Protein AF-A0A2S9IZX4-F1 (afdb_monomer_lite)

Structure (mmCIF, N/CA/C/O backbone):
data_AF-A0A2S9IZX4-F1
#
_entry.id   AF-A0A2S9IZX4-F1
#
loop_
_atom_site.group_PDB
_atom_site.id
_atom_site.type_symbol
_atom_site.label_atom_id
_atom_site.label_alt_id
_atom_site.label_comp_id
_atom_site.label_asym_id
_atom_site.label_entity_id
_atom_site.label_seq_id
_atom_site.pdbx_PDB_ins_code
_atom_site.Cartn_x
_atom_site.Cartn_y
_atom_site.Cartn_z
_atom_site.occupancy
_atom_site.B_iso_or_equiv
_atom_site.auth_seq_id
_atom_site.auth_comp_id
_atom_site.auth_asym_id
_atom_site.auth_atom_id
_atom_site.pdbx_PDB_model_num
ATOM 1 N N . MET A 1 1 ? -10.360 17.552 -5.393 1.00 42.56 1 MET A N 1
ATOM 2 C CA . MET A 1 1 ? -9.733 16.225 -5.267 1.00 42.56 1 MET A CA 1
ATOM 3 C C . MET A 1 1 ? -10.662 15.447 -4.389 1.00 42.56 1 MET A C 1
ATOM 5 O O . MET A 1 1 ? -10.774 15.791 -3.215 1.00 42.56 1 MET A O 1
ATOM 9 N N . ASP A 1 2 ? -11.421 14.542 -4.989 1.00 50.41 2 ASP A N 1
ATOM 10 C CA . ASP A 1 2 ? -12.353 13.733 -4.229 1.00 50.41 2 ASP A CA 1
ATOM 11 C C . ASP A 1 2 ? -11.528 12.809 -3.332 1.00 50.41 2 ASP A C 1
ATOM 13 O O . ASP A 1 2 ? -10.653 12.062 -3.760 1.00 50.41 2 ASP A O 1
ATOM 17 N N . THR A 1 3 ? -11.691 12.983 -2.028 1.00 75.56 3 THR A N 1
ATOM 18 C CA . THR A 1 3 ? -10.990 12.185 -1.033 1.00 75.56 3 THR A CA 1
ATOM 19 C C . THR A 1 3 ? -11.828 10.957 -0.717 1.00 75.56 3 THR A C 1
ATOM 21 O O . THR A 1 3 ? -13.062 10.995 -0.715 1.00 75.56 3 THR A O 1
ATOM 24 N N . ILE A 1 4 ? -11.159 9.837 -0.433 1.00 88.25 4 ILE A N 1
ATOM 25 C CA . ILE A 1 4 ? -11.839 8.661 0.110 1.00 88.25 4 ILE A CA 1
ATOM 26 C C . ILE A 1 4 ? -12.622 9.102 1.355 1.00 88.25 4 ILE A C 1
ATOM 28 O O . ILE A 1 4 ? -12.088 9.827 2.193 1.00 88.25 4 ILE A O 1
ATOM 32 N N . LYS A 1 5 ? -13.883 8.663 1.478 1.00 91.81 5 LYS A N 1
ATOM 33 C CA . LYS A 1 5 ? -14.778 9.069 2.571 1.00 91.81 5 LYS A CA 1
ATOM 34 C C . LYS A 1 5 ? -14.105 8.912 3.940 1.00 91.81 5 LYS A C 1
ATOM 36 O O . LYS A 1 5 ? -13.684 7.809 4.291 1.00 91.81 5 LYS A O 1
ATOM 41 N N . GLU A 1 6 ? -14.065 10.003 4.695 1.00 94.94 6 GLU A N 1
ATOM 42 C CA . GLU A 1 6 ? -13.435 10.097 6.015 1.00 94.94 6 GLU A CA 1
ATOM 43 C C . GLU A 1 6 ? -14.268 9.428 7.124 1.00 94.94 6 GLU A C 1
ATOM 45 O O . GLU A 1 6 ? -15.498 9.369 7.029 1.00 94.94 6 GLU A O 1
ATOM 50 N N . PHE A 1 7 ? -13.601 8.948 8.181 1.00 96.56 7 PHE A N 1
ATOM 51 C CA . PHE A 1 7 ? -14.227 8.499 9.428 1.00 96.56 7 PHE A CA 1
ATOM 52 C C . PHE A 1 7 ? -13.227 8.472 10.600 1.00 96.56 7 PHE A C 1
ATOM 54 O O . PHE A 1 7 ? -12.026 8.273 10.425 1.00 96.56 7 PHE A O 1
ATOM 61 N N . ASN A 1 8 ? -13.747 8.598 11.824 1.00 98.12 8 ASN A N 1
ATOM 62 C CA . ASN A 1 8 ? -12.957 8.395 13.040 1.00 98.12 8 ASN A CA 1
ATOM 63 C C . ASN A 1 8 ? -12.769 6.902 13.318 1.00 98.12 8 ASN A C 1
ATOM 65 O O . ASN A 1 8 ? -13.737 6.138 13.320 1.00 98.12 8 ASN A O 1
ATOM 69 N N . ILE A 1 9 ? -11.535 6.509 13.614 1.00 98.38 9 ILE A N 1
ATOM 70 C CA . ILE A 1 9 ? -11.167 5.139 13.949 1.00 98.38 9 ILE A CA 1
ATOM 71 C C . ILE A 1 9 ? -11.664 4.809 15.358 1.00 98.38 9 ILE A C 1
ATOM 73 O O . ILE A 1 9 ? -11.268 5.430 16.342 1.00 98.38 9 ILE A O 1
ATOM 77 N N . ASN A 1 10 ? -12.491 3.772 15.459 1.00 98.00 10 ASN A N 1
ATOM 78 C CA . ASN A 1 10 ? -12.921 3.175 16.720 1.00 98.00 10 ASN A CA 1
ATOM 79 C C . ASN A 1 10 ? -12.187 1.838 16.952 1.00 98.00 10 ASN A C 1
ATOM 81 O O . ASN A 1 10 ? -11.786 1.181 15.989 1.00 98.00 10 ASN A O 1
ATOM 85 N N . PRO A 1 11 ? -12.011 1.365 18.200 1.00 97.50 11 PRO A N 1
ATOM 86 C CA . PRO A 1 11 ? -11.268 0.135 18.515 1.00 97.50 11 PRO A CA 1
ATOM 87 C C . PRO A 1 11 ? -12.078 -1.153 18.239 1.00 97.50 11 PRO A C 1
ATOM 89 O O . PRO A 1 11 ? -12.177 -2.039 19.090 1.00 97.50 11 PRO A O 1
ATOM 92 N N . VAL A 1 12 ? -12.675 -1.253 17.052 1.00 97.44 12 VAL A N 1
ATOM 93 C CA . VAL A 1 12 ? -13.586 -2.326 16.624 1.00 97.44 12 VAL A CA 1
ATOM 94 C C . VAL A 1 12 ? -12.881 -3.591 16.125 1.00 97.44 12 VAL A C 1
ATOM 96 O O . VAL A 1 12 ? -13.451 -4.674 16.220 1.00 97.44 12 VAL A O 1
ATOM 99 N N . GLY A 1 13 ? -11.624 -3.502 15.682 1.00 96.38 13 GLY A N 1
ATOM 100 C CA . GLY A 1 13 ? -10.857 -4.652 15.210 1.00 96.38 13 GLY A CA 1
ATOM 101 C C . GLY A 1 13 ? -9.386 -4.612 15.617 1.00 96.38 13 GLY A C 1
ATOM 102 O O . GLY A 1 13 ? -8.985 -3.860 16.505 1.00 96.38 13 GLY A O 1
ATOM 103 N N . VAL A 1 14 ? -8.579 -5.497 15.034 1.00 96.19 14 VAL A N 1
ATOM 104 C CA . VAL A 1 14 ? -7.151 -5.610 15.374 1.00 96.19 14 VAL A CA 1
ATOM 105 C C . VAL A 1 14 ? -6.378 -4.460 14.739 1.00 96.19 14 VAL A C 1
ATOM 107 O O . VAL A 1 14 ? -5.526 -3.868 15.395 1.00 96.19 14 VAL A O 1
ATOM 110 N N . ILE A 1 15 ? -6.693 -4.125 13.488 1.00 97.44 15 ILE A N 1
ATOM 111 C CA . ILE A 1 15 ? -6.015 -3.060 12.751 1.00 97.44 15 ILE A CA 1
ATOM 112 C C . ILE A 1 15 ? -6.364 -1.693 13.328 1.00 97.44 15 ILE A C 1
ATOM 114 O O . ILE A 1 15 ? -5.475 -0.875 13.553 1.00 97.44 15 ILE A O 1
ATOM 118 N N . SER A 1 16 ? -7.639 -1.456 13.625 1.00 98.00 16 SER A N 1
ATOM 119 C CA . SER A 1 16 ? -8.096 -0.198 14.204 1.00 98.00 16 SER A CA 1
ATOM 120 C C . SER A 1 16 ? -7.456 0.076 15.569 1.00 98.00 16 SER A C 1
ATOM 122 O O . SER A 1 16 ? -7.034 1.198 15.839 1.00 98.00 16 SER A O 1
ATOM 124 N N . LYS A 1 17 ? -7.284 -0.960 16.403 1.00 98.19 17 LYS A N 1
ATOM 125 C CA . LYS A 1 17 ? -6.557 -0.865 17.679 1.00 98.19 17 LYS A CA 1
ATOM 126 C C . LYS A 1 17 ? -5.079 -0.543 17.484 1.00 98.19 17 LYS A C 1
ATOM 128 O O . LYS A 1 17 ? -4.549 0.283 18.219 1.00 98.19 17 LYS A O 1
ATOM 133 N N . GLU A 1 18 ? -4.416 -1.161 16.508 1.00 98.12 18 GLU A N 1
ATOM 134 C CA . GLU A 1 18 ? -3.010 -0.856 16.220 1.00 98.12 18 GLU A CA 1
ATOM 135 C C . GLU A 1 18 ? -2.820 0.591 15.754 1.00 98.12 18 GLU A C 1
ATOM 137 O O . GLU A 1 18 ? -1.906 1.259 16.234 1.00 98.12 18 GLU A O 1
ATOM 142 N N . PHE A 1 19 ? -3.704 1.117 14.901 1.00 98.38 19 PHE A N 1
ATOM 143 C CA . PHE A 1 19 ? -3.664 2.534 14.525 1.00 98.38 19 PHE A CA 1
ATOM 144 C C . PHE A 1 19 ? -3.825 3.456 15.741 1.00 98.38 19 PHE A C 1
ATOM 146 O O . PHE A 1 19 ? -2.997 4.343 15.947 1.00 98.38 19 PHE A O 1
ATOM 153 N N . LEU A 1 20 ? -4.812 3.194 16.602 1.00 98.31 20 LEU A N 1
ATOM 154 C CA . LEU A 1 20 ? -5.025 3.985 17.817 1.00 98.31 20 LEU A CA 1
ATOM 155 C C . LEU A 1 20 ? -3.818 3.937 18.768 1.00 98.31 20 LEU A C 1
ATOM 157 O O . LEU A 1 20 ? -3.439 4.967 19.324 1.00 98.31 20 LEU A O 1
ATOM 161 N N . ASN A 1 21 ? -3.159 2.781 18.905 1.00 97.69 21 ASN A N 1
ATOM 162 C CA . ASN A 1 21 ? -1.925 2.642 19.692 1.00 97.69 21 ASN A CA 1
ATOM 163 C C . ASN A 1 21 ? -0.758 3.480 19.138 1.00 97.69 21 ASN A C 1
ATOM 165 O O . ASN A 1 21 ? 0.166 3.808 19.880 1.00 97.69 21 ASN A O 1
ATOM 169 N N . HIS A 1 22 ? -0.796 3.827 17.850 1.00 97.06 22 HIS A N 1
ATOM 170 C CA . HIS A 1 22 ? 0.182 4.690 17.185 1.00 97.06 22 HIS A CA 1
ATOM 171 C C . HIS A 1 22 ? -0.265 6.161 17.115 1.00 97.06 22 HIS A C 1
ATOM 173 O O . HIS A 1 22 ? 0.373 6.951 16.422 1.00 97.06 22 HIS A O 1
ATOM 179 N N . GLY A 1 23 ? -1.335 6.544 17.826 1.00 97.75 23 GLY A N 1
ATOM 180 C CA . GLY A 1 23 ? -1.857 7.915 17.828 1.00 97.75 23 GLY A CA 1
ATOM 181 C C . GLY A 1 23 ? -2.540 8.317 16.518 1.00 97.75 23 GLY A C 1
ATOM 182 O O . GLY A 1 23 ? -2.591 9.498 16.195 1.00 97.75 23 GLY A O 1
ATOM 183 N N . VAL A 1 24 ? -3.019 7.336 15.746 1.00 98.31 24 VAL A N 1
ATOM 184 C CA . VAL A 1 24 ? -3.752 7.542 14.494 1.00 98.31 24 VAL A CA 1
ATOM 185 C C . VAL A 1 24 ? -5.242 7.365 14.767 1.00 98.31 24 VAL A C 1
ATOM 187 O O . VAL A 1 24 ? -5.689 6.285 15.157 1.00 98.31 24 VAL A O 1
ATOM 190 N N . HIS A 1 25 ? -6.009 8.428 14.559 1.00 98.12 25 HIS A N 1
ATOM 191 C CA . HIS A 1 25 ? -7.400 8.559 14.981 1.00 98.12 25 HIS A CA 1
ATOM 192 C C . HIS A 1 25 ? -8.386 8.707 13.822 1.00 98.12 25 HIS A C 1
ATOM 194 O O . HIS A 1 25 ? -9.577 8.469 14.015 1.00 98.12 25 HIS A O 1
ATOM 200 N N . THR A 1 26 ? -7.924 9.061 12.624 1.00 98.25 26 THR A N 1
ATOM 201 C CA . THR A 1 26 ? -8.775 9.216 11.431 1.00 98.25 26 THR A CA 1
ATOM 202 C C . THR A 1 26 ? -8.284 8.365 10.265 1.00 98.25 26 THR A C 1
ATOM 204 O O . THR A 1 26 ? -7.131 7.923 10.229 1.00 98.25 26 THR A O 1
ATOM 207 N N . PHE A 1 27 ? -9.148 8.121 9.280 1.00 97.56 27 PHE A N 1
ATOM 208 C CA . PHE A 1 27 ? -8.758 7.387 8.080 1.00 97.56 27 PHE A CA 1
ATOM 209 C C . PHE A 1 27 ? -7.737 8.162 7.244 1.00 97.56 27 PHE A C 1
ATOM 211 O O . PHE A 1 27 ? -6.803 7.561 6.705 1.00 97.56 27 PHE A O 1
ATOM 218 N N . HIS A 1 28 ? -7.856 9.489 7.171 1.00 96.62 28 HIS A N 1
ATOM 219 C CA . HIS A 1 28 ? -6.830 10.322 6.548 1.00 96.62 28 HIS A CA 1
ATOM 220 C C . HIS A 1 28 ? -5.472 10.185 7.244 1.00 96.62 28 HIS A C 1
ATOM 222 O O . HIS A 1 28 ? -4.465 9.960 6.571 1.00 96.62 28 HIS A O 1
ATOM 228 N N . GLU A 1 29 ? -5.426 10.238 8.578 1.00 97.81 29 GLU A N 1
ATOM 229 C CA . GLU A 1 29 ? -4.187 10.002 9.326 1.00 97.81 29 GLU A CA 1
ATOM 230 C C . GLU A 1 29 ? -3.638 8.591 9.082 1.00 97.81 29 GLU A C 1
ATOM 232 O O . GLU A 1 29 ? -2.427 8.430 8.966 1.00 97.81 29 GLU A O 1
ATOM 237 N N . ALA A 1 30 ? -4.493 7.575 8.923 1.00 97.88 30 ALA A N 1
ATOM 238 C CA . ALA A 1 30 ? -4.054 6.229 8.555 1.00 97.88 30 ALA A CA 1
ATOM 239 C C . ALA A 1 30 ? -3.419 6.189 7.157 1.00 97.88 30 ALA A C 1
ATOM 241 O O . ALA A 1 30 ? -2.373 5.564 6.972 1.00 97.88 30 ALA A O 1
ATOM 242 N N . CYS A 1 31 ? -3.996 6.892 6.180 1.00 96.94 31 CYS A N 1
ATOM 243 C CA . CYS A 1 31 ? -3.413 7.027 4.845 1.00 96.94 31 CYS A CA 1
ATOM 244 C C . CYS A 1 31 ? -2.044 7.724 4.900 1.00 96.94 31 CYS A C 1
ATOM 246 O O . CYS A 1 31 ? -1.078 7.236 4.307 1.00 96.94 31 CYS A O 1
ATOM 248 N N . LEU A 1 32 ? -1.941 8.822 5.659 1.00 96.56 32 LEU A N 1
ATOM 249 C CA . LEU A 1 32 ? -0.690 9.551 5.884 1.00 96.56 32 LEU A CA 1
ATOM 250 C C . LEU A 1 32 ? 0.350 8.707 6.628 1.00 96.56 32 LEU A C 1
ATOM 252 O O . LEU A 1 32 ? 1.532 8.736 6.289 1.00 96.56 32 LEU A O 1
ATOM 256 N N . PHE A 1 33 ? -0.066 7.930 7.620 1.00 97.25 33 PHE A N 1
ATOM 257 C CA . PHE A 1 33 ? 0.809 7.005 8.326 1.00 97.25 33 PHE A CA 1
ATOM 258 C C . PHE A 1 33 ? 1.403 5.995 7.340 1.00 97.25 33 PHE A C 1
ATOM 260 O O . PHE A 1 33 ? 2.620 5.864 7.240 1.00 97.25 33 PHE A O 1
ATOM 267 N N . VAL A 1 34 ? 0.553 5.340 6.545 1.00 96.69 34 VAL A N 1
ATOM 268 C CA . VAL A 1 34 ? 0.949 4.278 5.611 1.00 96.69 34 VAL A CA 1
ATOM 269 C C . VAL A 1 34 ? 1.852 4.781 4.480 1.00 96.69 34 VAL A C 1
ATOM 271 O O . VAL A 1 34 ? 2.859 4.131 4.170 1.00 96.69 34 VAL A O 1
ATOM 274 N N . ILE A 1 35 ? 1.538 5.928 3.868 1.00 96.12 35 ILE A N 1
ATOM 275 C CA . ILE A 1 35 ? 2.326 6.472 2.747 1.00 96.12 35 ILE A CA 1
ATOM 276 C C . ILE A 1 35 ? 3.748 6.866 3.174 1.00 96.12 35 ILE A C 1
ATOM 278 O O . ILE A 1 35 ? 4.685 6.711 2.390 1.00 96.12 35 ILE A O 1
ATOM 282 N N . ASN A 1 36 ? 3.924 7.288 4.431 1.00 96.38 36 ASN A N 1
ATOM 283 C CA . ASN A 1 36 ? 5.215 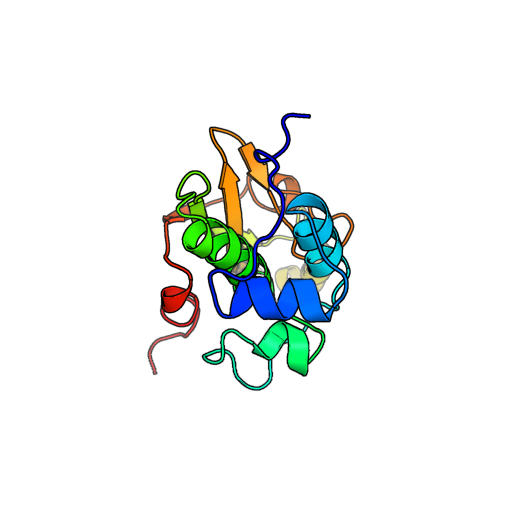7.699 4.987 1.00 96.38 36 ASN A CA 1
ATOM 284 C C . ASN A 1 36 ? 6.094 6.532 5.465 1.00 96.38 36 ASN A C 1
ATOM 286 O O . ASN A 1 36 ? 7.270 6.733 5.770 1.00 96.38 36 ASN A O 1
ATOM 290 N N . LEU A 1 37 ? 5.573 5.302 5.512 1.00 96.50 37 LEU A N 1
ATOM 291 C CA . LEU A 1 37 ? 6.396 4.140 5.845 1.00 96.50 37 LEU A CA 1
ATOM 292 C C . LEU A 1 37 ? 7.391 3.814 4.713 1.00 96.50 37 LEU A C 1
ATOM 294 O O . LEU A 1 37 ? 7.024 3.882 3.537 1.00 96.50 37 LEU A O 1
ATOM 298 N N . PRO A 1 38 ? 8.620 3.368 5.019 1.00 96.38 38 PRO A N 1
ATOM 299 C CA . PRO A 1 38 ? 9.562 2.883 4.015 1.00 96.38 38 PRO A CA 1
ATOM 300 C C . PRO A 1 38 ? 8.986 1.764 3.139 1.00 96.38 38 PRO A C 1
ATOM 302 O O . PRO A 1 38 ? 8.300 0.859 3.630 1.00 96.38 38 PRO A O 1
ATOM 305 N N . TYR A 1 39 ? 9.316 1.796 1.844 1.00 94.44 39 TYR A N 1
ATOM 306 C CA . TYR A 1 39 ? 8.989 0.710 0.924 1.00 94.44 39 TYR A CA 1
ATOM 307 C C . TYR A 1 39 ? 9.965 -0.455 1.113 1.00 94.44 39 TYR A C 1
ATOM 309 O O . TYR A 1 39 ? 11.114 -0.400 0.671 1.00 94.44 39 TYR A O 1
ATOM 317 N N . LYS A 1 40 ? 9.524 -1.509 1.800 1.00 94.06 40 LYS A N 1
ATOM 318 C CA . LYS A 1 40 ? 10.336 -2.695 2.102 1.00 94.06 40 LYS A CA 1
ATOM 319 C C . LYS A 1 40 ? 9.431 -3.900 2.342 1.00 94.06 40 LYS A C 1
ATOM 321 O O . LYS A 1 40 ? 8.284 -3.760 2.759 1.00 94.06 40 LYS A O 1
ATOM 326 N N . ARG A 1 41 ? 9.947 -5.102 2.073 1.00 91.31 41 ARG A N 1
ATOM 327 C CA . ARG A 1 41 ? 9.245 -6.349 2.396 1.00 91.31 41 ARG A CA 1
ATOM 328 C C . ARG A 1 41 ? 9.127 -6.518 3.911 1.00 91.31 41 ARG A C 1
ATOM 330 O O . ARG A 1 41 ? 10.128 -6.406 4.616 1.00 91.31 41 ARG A O 1
ATOM 337 N N . ASN A 1 42 ? 7.911 -6.819 4.359 1.00 93.19 42 ASN A N 1
ATOM 338 C CA . ASN A 1 42 ? 7.627 -7.241 5.726 1.00 93.19 42 ASN A CA 1
ATOM 339 C C . ASN A 1 42 ? 8.259 -8.610 6.018 1.00 93.19 42 ASN A C 1
ATOM 341 O O . ASN A 1 42 ? 8.385 -9.438 5.111 1.00 93.19 42 ASN A O 1
ATOM 345 N N . THR A 1 43 ? 8.626 -8.843 7.278 1.00 88.94 43 THR A N 1
ATOM 346 C CA . THR A 1 43 ? 9.222 -10.099 7.758 1.00 88.94 43 THR A CA 1
ATOM 347 C C . THR A 1 43 ? 8.219 -11.247 7.660 1.00 88.94 43 THR A C 1
ATOM 349 O O . THR A 1 43 ? 8.548 -12.326 7.170 1.00 88.94 43 THR A O 1
ATOM 352 N N . ASP A 1 44 ? 6.975 -10.987 8.068 1.00 86.31 44 ASP A N 1
ATOM 353 C CA . ASP A 1 44 ? 5.851 -11.916 7.963 1.00 86.31 44 ASP A CA 1
ATOM 354 C C . ASP A 1 44 ? 4.678 -11.238 7.250 1.00 86.31 44 ASP A C 1
ATOM 356 O O . ASP A 1 44 ? 3.948 -10.433 7.816 1.00 86.31 44 ASP A O 1
ATOM 360 N N . LYS A 1 45 ? 4.496 -11.574 5.976 1.00 76.38 45 LYS A N 1
ATOM 361 C CA . LYS A 1 45 ? 3.450 -11.007 5.116 1.00 76.38 45 LYS A CA 1
ATOM 362 C C . LYS A 1 45 ? 2.049 -11.582 5.360 1.00 76.38 45 LYS A C 1
ATOM 364 O O . LYS A 1 45 ? 1.099 -11.071 4.772 1.00 76.38 45 LYS A O 1
ATOM 369 N N . GLU A 1 46 ? 1.922 -12.646 6.153 1.00 80.75 46 GLU A N 1
ATOM 370 C CA . GLU A 1 46 ? 0.625 -13.207 6.556 1.00 80.75 46 GLU A CA 1
ATOM 371 C C . GLU A 1 46 ? 0.127 -12.568 7.858 1.00 80.75 46 GLU A C 1
ATOM 373 O O . GLU A 1 46 ? -1.073 -12.569 8.132 1.00 80.75 46 GLU A O 1
ATOM 378 N N . ASN A 1 47 ? 1.030 -11.974 8.646 1.00 86.38 47 ASN A N 1
ATOM 379 C CA . ASN A 1 47 ? 0.667 -11.242 9.848 1.00 86.38 47 ASN A CA 1
ATOM 380 C C . ASN A 1 47 ? 0.096 -9.853 9.492 1.00 86.38 47 ASN A C 1
ATOM 382 O O . ASN A 1 47 ? 0.842 -8.969 9.058 1.00 86.38 47 ASN A O 1
ATOM 386 N N . PRO A 1 48 ? -1.198 -9.588 9.753 1.00 80.69 48 PRO A N 1
ATOM 387 C CA . PRO A 1 48 ? -1.826 -8.305 9.432 1.00 80.69 48 PRO A CA 1
ATOM 388 C C . PRO A 1 48 ? -1.228 -7.128 10.221 1.00 80.69 48 PRO A C 1
ATOM 390 O O . PRO A 1 48 ? -1.390 -5.976 9.827 1.00 80.69 48 PRO A O 1
ATOM 393 N N . LYS A 1 49 ? -0.494 -7.403 11.309 1.00 90.69 49 LYS A N 1
ATOM 394 C CA . LYS A 1 49 ? 0.196 -6.397 12.125 1.00 90.69 49 LYS A CA 1
ATOM 395 C C . LYS A 1 49 ? 1.645 -6.141 11.708 1.00 90.69 49 LYS A C 1
ATOM 397 O O . LYS A 1 49 ? 2.304 -5.292 12.304 1.00 90.69 49 LYS A O 1
ATOM 402 N N . ALA A 1 50 ? 2.161 -6.850 10.703 1.00 92.50 50 ALA A N 1
ATOM 403 C CA . ALA A 1 50 ? 3.570 -6.764 10.326 1.00 92.50 50 ALA A CA 1
ATOM 404 C C . ALA A 1 50 ? 4.006 -5.351 9.928 1.00 92.50 50 ALA A C 1
ATOM 406 O O . ALA A 1 50 ? 5.134 -4.967 10.208 1.00 92.50 50 ALA A O 1
ATOM 407 N N . ILE A 1 51 ? 3.109 -4.543 9.357 1.00 95.50 51 ILE A N 1
ATOM 408 C CA . ILE A 1 51 ? 3.411 -3.145 9.024 1.00 95.50 51 ILE A CA 1
ATOM 409 C C . ILE A 1 51 ? 3.752 -2.317 10.265 1.00 95.50 51 ILE A C 1
ATOM 411 O O . ILE A 1 51 ? 4.690 -1.523 10.223 1.00 95.50 51 ILE A O 1
ATOM 415 N N . PHE A 1 52 ? 3.028 -2.515 11.367 1.00 95.81 52 PHE A N 1
ATOM 416 C CA . PHE A 1 52 ? 3.277 -1.798 12.617 1.00 95.81 52 PHE A CA 1
ATOM 417 C C . PHE A 1 52 ? 4.563 -2.286 13.295 1.00 95.81 52 PHE A C 1
ATOM 419 O O . PHE A 1 52 ? 5.350 -1.480 13.786 1.00 95.81 52 PHE A O 1
ATOM 426 N N . ILE A 1 53 ? 4.809 -3.601 13.266 1.00 94.38 53 ILE A N 1
ATOM 427 C CA . ILE A 1 53 ? 5.990 -4.228 13.879 1.00 94.38 53 ILE A CA 1
ATOM 428 C C . ILE A 1 53 ? 7.266 -3.866 13.107 1.00 94.38 53 ILE A C 1
ATOM 430 O O . ILE A 1 53 ? 8.225 -3.359 13.688 1.00 94.38 53 ILE A O 1
ATOM 434 N N . ASP A 1 54 ? 7.270 -4.099 11.793 1.00 95.75 54 ASP A N 1
ATOM 435 C CA . ASP A 1 54 ? 8.434 -3.885 10.929 1.00 95.75 54 ASP A CA 1
ATOM 436 C C . ASP A 1 54 ? 8.630 -2.406 10.562 1.00 95.75 54 ASP A C 1
ATOM 438 O O . ASP A 1 54 ? 9.666 -2.045 9.997 1.00 95.75 54 ASP A O 1
ATOM 442 N N . LYS A 1 55 ? 7.625 -1.556 10.822 1.00 96.00 55 LYS A N 1
ATOM 443 C CA . LYS A 1 55 ? 7.593 -0.127 10.464 1.00 96.00 55 LYS A CA 1
ATOM 444 C C . LYS A 1 55 ? 7.910 0.121 8.989 1.00 96.00 55 LYS A C 1
ATOM 446 O O . LYS A 1 55 ? 8.593 1.079 8.642 1.00 96.00 55 LYS A O 1
ATOM 451 N N . CYS A 1 56 ? 7.445 -0.764 8.114 1.00 96.19 56 CYS A N 1
ATOM 452 C CA . CYS A 1 56 ? 7.609 -0.674 6.667 1.00 96.19 56 CYS A CA 1
ATOM 453 C C . CYS A 1 56 ? 6.533 -1.501 5.953 1.00 96.19 56 CYS A C 1
ATOM 455 O O . CYS A 1 56 ? 5.802 -2.268 6.582 1.00 96.19 56 CYS A O 1
ATOM 457 N N . GLY A 1 57 ? 6.424 -1.356 4.635 1.00 95.44 57 GLY A N 1
ATOM 458 C CA . GLY A 1 57 ? 5.524 -2.192 3.848 1.00 95.44 57 GLY A CA 1
ATOM 459 C C . GLY A 1 57 ? 5.751 -2.084 2.349 1.00 95.44 57 GLY A C 1
ATOM 460 O O . GLY A 1 57 ? 6.483 -1.224 1.869 1.00 95.44 57 GLY A O 1
ATOM 461 N N . THR A 1 58 ? 5.093 -2.962 1.602 1.00 94.50 58 THR A N 1
ATOM 462 C CA . THR A 1 58 ? 5.059 -2.957 0.130 1.00 94.50 58 THR A CA 1
ATOM 463 C C . THR A 1 58 ? 3.745 -2.356 -0.354 1.00 94.50 58 THR A C 1
ATOM 465 O O . THR A 1 58 ? 2.830 -2.177 0.446 1.00 94.50 58 THR A O 1
ATOM 468 N N . CYS A 1 59 ? 3.590 -2.118 -1.660 1.00 94.75 59 CYS A N 1
ATOM 469 C CA . CYS A 1 59 ? 2.309 -1.667 -2.216 1.00 94.75 59 CYS A CA 1
ATOM 470 C C . CYS A 1 59 ? 1.167 -2.614 -1.807 1.00 94.75 59 CYS A C 1
ATOM 472 O O . CYS A 1 59 ? 0.103 -2.172 -1.392 1.00 94.75 59 CYS A O 1
ATOM 474 N N . SER A 1 60 ? 1.402 -3.925 -1.798 1.00 94.56 60 SER A N 1
ATOM 475 C CA . SER A 1 60 ? 0.371 -4.895 -1.435 1.00 94.56 60 SER A CA 1
ATOM 476 C C . SER A 1 60 ? -0.009 -4.853 0.044 1.00 94.56 60 SER A C 1
ATOM 478 O O . SER A 1 60 ? -1.194 -4.769 0.357 1.00 94.56 60 SER A O 1
ATOM 480 N N . THR A 1 61 ? 0.965 -4.879 0.958 1.00 95.38 61 THR A N 1
ATOM 481 C CA . THR A 1 61 ? 0.661 -4.886 2.399 1.00 95.38 61 THR A CA 1
ATOM 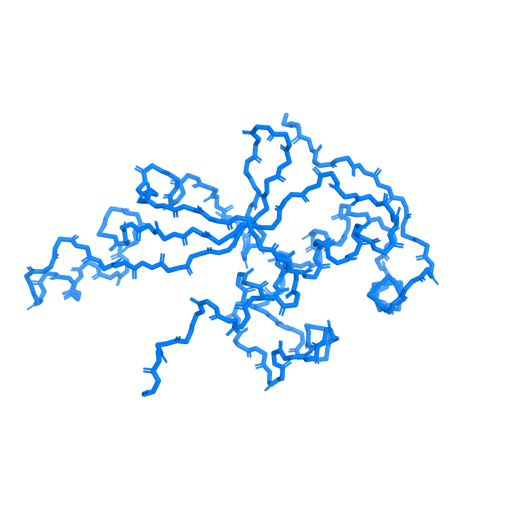482 C C . THR A 1 61 ? 0.076 -3.550 2.855 1.00 95.38 61 THR A C 1
ATOM 484 O O . THR A 1 61 ? -0.871 -3.534 3.638 1.00 95.38 61 THR A O 1
ATOM 487 N N . LYS A 1 62 ? 0.579 -2.429 2.322 1.00 96.69 62 LYS A N 1
ATOM 488 C CA . LYS A 1 62 ? 0.117 -1.077 2.662 1.00 96.69 62 LYS A CA 1
ATOM 489 C C . LYS A 1 62 ? -1.353 -0.850 2.306 1.00 96.69 62 LYS A C 1
ATOM 491 O O . LYS A 1 62 ? -2.140 -0.453 3.161 1.00 96.69 62 LYS A O 1
ATOM 496 N N . HIS A 1 63 ? -1.750 -1.153 1.073 1.00 96.75 63 HIS A N 1
ATOM 497 C CA . HIS A 1 63 ? -3.140 -0.973 0.647 1.00 96.75 63 HIS A CA 1
ATOM 498 C C . HIS A 1 63 ? -4.083 -1.997 1.281 1.00 96.75 63 HIS A C 1
ATOM 500 O O . HIS A 1 63 ? -5.221 -1.660 1.611 1.00 96.75 63 HIS A O 1
ATOM 506 N N . ALA A 1 64 ? -3.615 -3.229 1.510 1.00 96.25 64 ALA A N 1
ATOM 507 C CA . ALA A 1 64 ? -4.391 -4.228 2.235 1.00 96.25 64 ALA A CA 1
ATOM 508 C C . ALA A 1 64 ? -4.705 -3.792 3.668 1.00 96.25 64 ALA A C 1
ATOM 510 O O . ALA A 1 64 ? -5.823 -4.016 4.122 1.00 96.25 64 ALA A O 1
ATOM 511 N N . LEU A 1 65 ? -3.764 -3.131 4.350 1.00 97.19 65 LEU A N 1
ATOM 512 C CA . LEU A 1 65 ? -3.979 -2.582 5.688 1.00 97.19 65 LEU A CA 1
ATOM 513 C C . LEU A 1 65 ? -5.086 -1.519 5.700 1.00 97.19 65 LEU A C 1
ATOM 515 O O . LEU A 1 65 ? -5.993 -1.590 6.526 1.00 97.19 65 LEU A O 1
ATOM 519 N N . LEU A 1 66 ? -5.055 -0.572 4.756 1.00 97.56 66 LEU A N 1
ATOM 520 C CA . LEU A 1 66 ? -6.083 0.471 4.635 1.00 97.56 66 LEU A CA 1
ATOM 521 C C . LEU A 1 66 ? -7.457 -0.114 4.275 1.00 97.56 66 LEU A C 1
ATOM 523 O O . LEU A 1 66 ? -8.465 0.266 4.869 1.00 97.56 66 LEU A O 1
ATOM 527 N N . LYS A 1 67 ? -7.502 -1.087 3.353 1.00 97.50 67 LYS A N 1
ATOM 528 C CA . LYS A 1 67 ? -8.725 -1.841 3.040 1.00 97.50 67 LYS A CA 1
ATOM 529 C C . LYS A 1 67 ? -9.267 -2.560 4.273 1.00 97.50 67 LYS A C 1
ATOM 531 O O . LYS A 1 67 ? -10.460 -2.469 4.548 1.00 97.50 67 LYS A O 1
ATOM 536 N N . GLN A 1 68 ? -8.403 -3.237 5.025 1.00 97.06 68 GLN A N 1
ATOM 537 C CA . GLN A 1 68 ? -8.791 -3.962 6.231 1.00 97.06 68 GLN A CA 1
ATOM 538 C C . GLN A 1 68 ? -9.337 -3.021 7.311 1.00 97.06 68 GLN A C 1
ATOM 540 O O . GLN A 1 68 ? -10.338 -3.355 7.936 1.00 97.06 68 GLN A O 1
ATOM 545 N N . LEU A 1 69 ? -8.741 -1.838 7.493 1.00 97.69 69 LEU A N 1
ATOM 546 C CA . LEU A 1 69 ? -9.230 -0.833 8.440 1.00 97.69 69 LEU A CA 1
ATOM 547 C C . LEU A 1 69 ? -10.673 -0.402 8.130 1.00 97.69 69 LEU A C 1
ATOM 549 O O . LEU A 1 69 ? -11.486 -0.296 9.048 1.00 97.69 69 LEU A O 1
ATOM 553 N N . ARG A 1 70 ? -11.007 -0.180 6.852 1.00 96.56 70 ARG A N 1
ATOM 554 C CA . ARG A 1 70 ? -12.385 0.161 6.456 1.00 96.56 70 ARG A CA 1
ATOM 555 C C . ARG A 1 70 ? -13.344 -1.009 6.631 1.00 96.56 70 ARG A C 1
ATOM 557 O O . ARG A 1 70 ? -14.440 -0.819 7.145 1.00 96.56 70 ARG A O 1
ATOM 564 N N . MET A 1 71 ? -12.912 -2.222 6.281 1.00 96.50 71 MET A N 1
ATOM 565 C CA . MET A 1 71 ? -13.706 -3.434 6.508 1.00 96.50 71 MET A CA 1
ATOM 566 C C . MET A 1 71 ? -14.027 -3.643 7.994 1.00 96.50 71 MET A C 1
ATOM 568 O O . MET A 1 71 ? -15.132 -4.058 8.311 1.00 96.50 71 MET A O 1
ATOM 572 N N . GLU A 1 72 ? -13.101 -3.331 8.907 1.00 97.31 72 GLU A N 1
ATOM 573 C CA . GLU A 1 72 ? -13.366 -3.382 10.355 1.00 97.31 72 GLU A CA 1
ATOM 574 C C . GLU A 1 72 ? -14.433 -2.369 10.811 1.00 97.31 72 GLU A C 1
ATOM 576 O O . GLU A 1 72 ? -15.030 -2.566 11.862 1.00 97.31 72 GLU A O 1
ATOM 581 N N . HIS A 1 73 ? -14.688 -1.315 10.029 1.00 97.56 73 HIS A N 1
ATOM 582 C CA . HIS A 1 73 ? -15.722 -0.301 10.278 1.00 97.56 73 HIS A CA 1
ATOM 583 C C . HIS A 1 73 ? -17.007 -0.543 9.472 1.00 97.56 73 HIS A C 1
ATOM 585 O O . HIS A 1 73 ? -17.799 0.381 9.301 1.00 97.56 73 HIS A O 1
ATOM 591 N N . ASP A 1 74 ? -17.198 -1.752 8.934 1.00 96.56 74 ASP A N 1
ATOM 592 C CA . ASP A 1 74 ? -18.321 -2.099 8.054 1.00 96.56 74 ASP A CA 1
ATOM 593 C C . ASP A 1 74 ? -18.428 -1.182 6.814 1.00 96.56 74 ASP A C 1
ATOM 595 O O . ASP A 1 74 ? -19.498 -0.981 6.237 1.00 96.56 74 ASP A O 1
ATOM 599 N N . MET A 1 75 ? -17.294 -0.619 6.376 1.00 94.94 75 MET A N 1
ATOM 600 C CA . MET A 1 75 ? -17.183 0.244 5.200 1.00 94.94 75 MET A CA 1
ATOM 601 C C . MET A 1 75 ? -16.483 -0.508 4.064 1.00 94.94 75 MET A C 1
ATOM 603 O O . MET A 1 75 ? -15.260 -0.501 3.937 1.00 94.94 75 MET A O 1
ATOM 607 N N . ASP A 1 76 ? -17.266 -1.159 3.206 1.00 91.12 76 ASP A N 1
ATOM 608 C CA . ASP A 1 76 ? -16.755 -1.913 2.051 1.00 91.12 76 ASP A CA 1
ATOM 609 C C . ASP A 1 76 ? -16.776 -1.095 0.743 1.00 91.12 76 ASP A C 1
ATOM 611 O O . ASP A 1 76 ? -17.008 -1.615 -0.343 1.00 91.12 76 ASP A O 1
ATOM 615 N N . ASP A 1 77 ? -16.567 0.218 0.842 1.00 94.12 77 ASP A N 1
ATOM 616 C CA . ASP A 1 77 ? -16.754 1.186 -0.248 1.00 94.12 77 ASP A CA 1
ATOM 617 C C . ASP A 1 77 ? -15.500 1.433 -1.107 1.00 94.12 77 ASP A C 1
ATOM 619 O O . ASP A 1 77 ? -15.613 1.946 -2.222 1.00 94.12 77 ASP A O 1
ATOM 623 N N . ILE A 1 78 ? -14.314 1.038 -0.633 1.00 96.38 78 ILE A N 1
ATOM 624 C CA . ILE A 1 78 ? -13.077 1.019 -1.433 1.00 96.38 78 ILE A CA 1
ATOM 625 C C . ILE A 1 78 ? -12.783 -0.390 -1.934 1.00 96.38 78 ILE A C 1
ATOM 627 O O . ILE A 1 78 ? -13.000 -1.360 -1.220 1.00 96.38 78 ILE A O 1
ATOM 631 N N . LYS A 1 79 ? -12.187 -0.530 -3.109 1.00 97.38 79 LYS A N 1
ATOM 632 C CA . LYS A 1 79 ? -11.713 -1.807 -3.650 1.00 97.38 79 LYS A CA 1
ATOM 633 C C . LYS A 1 79 ? -10.205 -1.898 -3.507 1.00 97.38 79 LYS A C 1
ATOM 635 O O . LYS A 1 79 ? -9.507 -0.929 -3.790 1.00 97.38 79 LYS A O 1
ATOM 640 N N . LEU A 1 80 ? -9.701 -3.060 -3.102 1.00 97.38 80 LEU A N 1
ATOM 641 C CA . LEU A 1 80 ? -8.277 -3.377 -3.186 1.00 97.38 80 LEU A CA 1
ATOM 642 C C . LEU A 1 80 ? -8.030 -4.083 -4.514 1.00 97.38 80 LEU A C 1
ATOM 644 O O . LEU A 1 80 ? -8.641 -5.112 -4.793 1.00 97.38 80 LEU A O 1
ATOM 648 N N . VAL A 1 81 ? -7.158 -3.521 -5.340 1.00 96.94 81 VAL A N 1
ATOM 649 C CA . VAL A 1 81 ? -6.959 -3.972 -6.717 1.00 96.94 81 VAL A CA 1
ATOM 650 C C . VAL A 1 81 ? -5.509 -4.376 -6.915 1.00 96.94 81 VAL A C 1
ATOM 652 O O . VAL A 1 81 ? -4.600 -3.674 -6.474 1.00 96.94 81 VAL A O 1
ATOM 655 N N . ILE A 1 82 ? -5.292 -5.515 -7.572 1.00 95.75 82 ILE A N 1
ATOM 656 C CA . ILE A 1 82 ? -3.999 -5.877 -8.148 1.00 95.75 82 ILE A CA 1
ATOM 657 C C . ILE A 1 82 ? -4.065 -5.687 -9.660 1.00 95.75 82 ILE A C 1
ATOM 659 O O . ILE A 1 82 ? -4.930 -6.259 -10.321 1.00 95.75 82 ILE A O 1
ATOM 663 N N . GLY A 1 83 ? -3.167 -4.864 -10.184 1.00 95.19 83 GLY A N 1
ATOM 664 C CA . GLY A 1 83 ? -2.989 -4.622 -11.609 1.00 95.19 83 GLY A CA 1
ATOM 665 C C . GLY A 1 83 ? -1.661 -5.185 -12.089 1.00 95.19 83 GLY A C 1
ATOM 666 O O . GLY A 1 83 ? -0.713 -5.270 -11.309 1.00 95.19 83 GLY A O 1
ATOM 667 N N . VAL A 1 84 ? -1.591 -5.561 -13.360 1.00 95.25 84 VAL A N 1
ATOM 668 C CA . VAL A 1 84 ? -0.326 -5.793 -14.060 1.00 95.25 84 VAL A CA 1
ATOM 669 C C . VAL A 1 84 ? -0.203 -4.757 -15.157 1.00 95.25 84 VAL A C 1
ATOM 671 O O . VAL A 1 84 ? -1.126 -4.590 -15.955 1.00 95.25 84 VAL A O 1
ATOM 674 N N . PHE A 1 85 ? 0.922 -4.054 -15.164 1.00 95.50 85 PHE A N 1
ATOM 675 C CA . PHE A 1 85 ? 1.206 -2.996 -16.121 1.00 95.50 85 PHE A CA 1
ATOM 676 C C . PHE A 1 85 ? 2.542 -3.236 -16.820 1.00 95.50 85 PHE A C 1
ATOM 678 O O . PHE A 1 85 ? 3.408 -3.964 -16.322 1.00 95.50 85 PHE A O 1
ATOM 685 N N . GLU A 1 86 ? 2.697 -2.616 -17.981 1.00 96.31 86 GLU A N 1
ATOM 686 C CA . GLU A 1 86 ? 3.935 -2.639 -18.749 1.00 96.31 86 GLU A CA 1
ATOM 687 C C . GLU A 1 86 ? 4.946 -1.681 -18.112 1.00 96.31 86 GLU A C 1
ATOM 689 O O . GLU A 1 86 ? 4.891 -0.466 -18.309 1.00 96.31 86 GLU A O 1
ATOM 694 N N . MET A 1 87 ? 5.876 -2.208 -17.316 1.00 95.25 87 MET A N 1
ATOM 695 C CA . MET A 1 87 ? 6.940 -1.405 -16.720 1.00 95.25 87 MET A CA 1
ATOM 696 C C . MET A 1 87 ? 8.037 -1.179 -17.764 1.00 95.25 87 MET A C 1
ATOM 698 O O . MET A 1 87 ? 8.716 -2.123 -18.175 1.00 95.25 87 MET A O 1
ATOM 702 N N . ASN A 1 88 ? 8.196 0.066 -18.212 1.00 95.12 88 ASN A N 1
ATOM 703 C CA . ASN A 1 88 ? 9.065 0.440 -19.328 1.00 95.12 88 ASN A CA 1
ATOM 704 C C . ASN A 1 88 ? 9.976 1.626 -18.966 1.00 95.12 88 ASN A C 1
ATOM 706 O O . ASN A 1 88 ? 9.914 2.174 -17.866 1.00 95.12 88 ASN A O 1
ATOM 710 N N . GLY A 1 89 ? 10.830 2.042 -19.903 1.00 93.38 89 GLY A N 1
ATOM 711 C CA . GLY A 1 89 ? 11.761 3.154 -19.690 1.00 93.38 89 GLY A CA 1
ATOM 712 C C . GLY A 1 89 ? 11.121 4.546 -19.582 1.00 93.38 89 GLY A C 1
ATOM 713 O O . GLY A 1 89 ? 11.807 5.480 -19.175 1.00 93.38 89 GLY A O 1
ATOM 714 N N . ILE A 1 90 ? 9.837 4.702 -19.928 1.00 92.06 90 ILE A N 1
ATOM 715 C CA . ILE A 1 90 ? 9.095 5.967 -19.806 1.00 92.06 90 ILE A CA 1
ATOM 716 C C . ILE A 1 90 ? 8.539 6.101 -18.386 1.00 92.06 90 ILE A C 1
ATOM 718 O O . ILE A 1 90 ? 8.793 7.102 -17.720 1.00 92.06 90 ILE A O 1
ATOM 722 N N . ASN A 1 91 ? 7.804 5.090 -17.910 1.00 91.31 91 ASN A N 1
ATOM 723 C CA . ASN A 1 91 ? 7.175 5.131 -16.586 1.00 91.31 91 ASN A CA 1
ATOM 724 C C . ASN A 1 91 ? 8.128 4.764 -15.440 1.00 91.31 91 ASN A C 1
ATOM 726 O O . ASN A 1 91 ? 7.970 5.243 -14.319 1.00 91.31 91 ASN A O 1
ATOM 730 N N . THR A 1 92 ? 9.159 3.970 -15.730 1.00 91.19 92 THR A N 1
ATOM 731 C CA . THR A 1 92 ? 10.174 3.549 -14.764 1.00 91.19 92 THR A CA 1
ATOM 732 C C . THR A 1 92 ? 11.563 3.763 -15.366 1.00 91.19 92 THR A C 1
ATOM 734 O O . THR A 1 92 ? 12.254 2.809 -15.734 1.00 91.19 92 THR A O 1
ATOM 737 N N . PRO A 1 93 ? 12.033 5.021 -15.460 1.00 92.56 93 PRO A N 1
ATOM 738 C CA . PRO A 1 93 ? 13.316 5.330 -16.093 1.00 92.56 93 PRO A CA 1
ATOM 739 C C . PRO A 1 93 ? 14.507 4.573 -15.491 1.00 92.56 93 PRO A C 1
ATOM 741 O O . PRO A 1 93 ? 15.494 4.322 -16.175 1.00 92.56 93 PRO A O 1
ATOM 744 N N . GLN A 1 94 ? 14.413 4.151 -14.224 1.00 93.75 94 GLN A N 1
ATOM 745 C CA . GLN A 1 94 ? 15.474 3.425 -13.523 1.00 93.75 94 GLN A CA 1
ATOM 746 C C . GLN A 1 94 ? 15.778 2.043 -14.126 1.00 93.75 94 GLN A C 1
ATOM 748 O O . GLN A 1 94 ? 16.857 1.511 -13.873 1.00 93.75 94 GLN A O 1
ATOM 753 N N . ILE A 1 95 ? 14.854 1.448 -14.893 1.00 93.69 95 ILE A N 1
ATOM 754 C CA . ILE A 1 95 ? 15.065 0.136 -15.529 1.00 93.69 95 ILE A CA 1
ATOM 755 C C . ILE A 1 95 ? 15.462 0.233 -17.006 1.00 93.69 95 ILE A C 1
ATOM 757 O O . ILE A 1 95 ? 15.745 -0.801 -17.611 1.00 93.69 95 ILE A O 1
ATOM 761 N N . LEU A 1 96 ? 15.518 1.439 -17.586 1.00 95.75 96 LEU A N 1
ATOM 762 C CA . LEU A 1 96 ? 15.763 1.647 -19.018 1.00 95.75 96 LEU A CA 1
ATOM 763 C C . LEU A 1 96 ? 17.057 0.972 -19.500 1.00 95.75 96 LEU A C 1
ATOM 765 O O . LEU A 1 96 ? 17.045 0.279 -20.518 1.00 95.75 96 LEU A O 1
ATOM 769 N N . ASP A 1 97 ? 18.148 1.103 -18.744 1.00 96.56 97 ASP A N 1
ATOM 770 C CA . ASP A 1 97 ? 19.434 0.482 -19.091 1.00 96.56 97 ASP A CA 1
ATOM 771 C C . ASP A 1 97 ? 19.345 -1.050 -19.101 1.00 96.56 97 ASP A C 1
ATOM 773 O O . ASP A 1 97 ? 19.955 -1.721 -19.935 1.00 96.56 97 ASP A O 1
ATOM 777 N N . THR A 1 98 ? 18.558 -1.617 -18.183 1.00 96.75 98 THR A N 1
ATOM 778 C CA . THR A 1 98 ? 18.340 -3.067 -18.108 1.00 96.75 98 THR A CA 1
ATOM 779 C C . THR A 1 98 ? 17.506 -3.543 -19.290 1.00 96.75 98 THR A C 1
ATOM 781 O O . THR A 1 98 ? 17.890 -4.505 -19.947 1.00 96.75 98 THR A O 1
ATOM 784 N N . LEU A 1 99 ? 16.405 -2.854 -19.595 1.00 97.25 99 LEU A N 1
ATOM 785 C CA . LEU A 1 99 ? 15.553 -3.160 -20.744 1.00 97.25 99 LEU A CA 1
ATOM 786 C C . LEU A 1 99 ? 16.341 -3.103 -22.056 1.00 97.25 99 LEU A C 1
ATOM 788 O O . LEU A 1 99 ? 16.335 -4.066 -22.816 1.00 97.25 99 LEU A O 1
ATOM 792 N N . THR A 1 100 ? 17.108 -2.028 -22.256 1.00 96.44 100 THR A N 1
ATOM 793 C CA . THR A 1 100 ? 17.952 -1.833 -23.444 1.00 96.44 100 THR A CA 1
ATOM 794 C C . THR A 1 100 ? 18.987 -2.946 -23.579 1.00 96.44 100 THR A C 1
ATOM 796 O O . THR A 1 100 ? 19.150 -3.507 -24.658 1.00 96.44 100 THR A O 1
ATOM 799 N N . LYS A 1 101 ? 19.662 -3.318 -22.482 1.00 97.62 101 LYS A N 1
ATOM 800 C CA . LYS A 1 101 ? 20.671 -4.388 -22.481 1.00 97.62 101 LYS A CA 1
ATOM 801 C C . LYS A 1 101 ? 20.112 -5.742 -22.931 1.00 97.62 101 LYS A C 1
ATOM 803 O O . LYS A 1 101 ? 20.858 -6.531 -23.505 1.00 97.62 101 LYS A O 1
ATOM 808 N N . TYR A 1 102 ? 18.851 -6.028 -22.618 1.00 97.50 102 TYR A N 1
ATOM 809 C CA . TYR A 1 102 ? 18.197 -7.298 -22.942 1.00 97.50 102 TYR A CA 1
ATOM 810 C C . TYR A 1 102 ? 17.211 -7.192 -24.114 1.00 97.50 102 TYR A C 1
ATOM 812 O O . TYR A 1 102 ? 16.483 -8.149 -24.355 1.00 97.50 102 TYR A O 1
ATOM 820 N N . GLU A 1 103 ? 17.195 -6.062 -24.831 1.00 97.00 103 GLU A N 1
ATOM 821 C CA . GLU A 1 103 ? 16.317 -5.811 -25.985 1.00 97.00 103 GLU A CA 1
ATOM 822 C C . GLU A 1 103 ? 14.820 -6.010 -25.665 1.00 97.00 103 GLU A C 1
ATOM 824 O O . GLU A 1 103 ? 14.049 -6.525 -26.472 1.00 97.00 103 GLU A O 1
ATOM 829 N N . LEU A 1 104 ? 14.402 -5.605 -24.461 1.00 97.38 104 LEU A N 1
ATOM 830 C CA . LEU A 1 104 ? 13.012 -5.673 -24.008 1.00 97.38 104 LEU A CA 1
ATOM 831 C C . LEU A 1 104 ? 12.347 -4.298 -24.109 1.00 97.38 104 LEU A C 1
ATOM 833 O O . LEU A 1 104 ? 12.905 -3.305 -23.650 1.00 97.38 104 LEU A O 1
ATOM 837 N N . GLU A 1 105 ? 11.123 -4.242 -24.634 1.00 95.31 105 GLU A N 1
ATOM 838 C CA . GLU A 1 105 ? 10.318 -3.008 -24.626 1.00 95.31 105 GLU A CA 1
ATOM 839 C C . GLU A 1 105 ? 9.801 -2.684 -23.215 1.00 95.31 105 GLU A C 1
ATOM 841 O O . GLU A 1 105 ? 9.798 -1.529 -22.784 1.00 95.31 105 GLU A O 1
ATOM 846 N N . PHE A 1 106 ? 9.400 -3.717 -22.473 1.00 96.50 106 PHE A N 1
ATOM 847 C CA . PHE A 1 106 ? 8.904 -3.617 -21.105 1.00 96.50 106 PHE A CA 1
ATOM 848 C C . PHE A 1 106 ? 9.056 -4.948 -20.361 1.00 96.50 106 PHE A C 1
ATOM 850 O O . PHE A 1 106 ? 9.326 -5.995 -20.954 1.00 96.50 106 PHE A O 1
ATOM 857 N N . ILE A 1 107 ? 8.829 -4.911 -19.049 1.00 95.38 107 ILE A N 1
ATOM 858 C CA . ILE A 1 107 ? 8.604 -6.098 -18.219 1.00 95.38 107 ILE A CA 1
ATOM 859 C C . ILE A 1 107 ? 7.258 -5.978 -17.488 1.00 95.38 107 ILE A C 1
ATOM 861 O O . ILE A 1 107 ? 6.950 -4.902 -16.975 1.00 95.38 107 ILE A O 1
ATOM 865 N N . PRO A 1 108 ? 6.429 -7.037 -17.431 1.00 94.44 108 PRO A N 1
ATOM 866 C CA . PRO A 1 108 ? 5.185 -6.990 -16.670 1.00 94.44 108 PRO A CA 1
ATOM 867 C C . PRO A 1 108 ? 5.469 -6.836 -15.171 1.00 94.44 108 PRO A C 1
ATOM 869 O O . PRO A 1 108 ? 6.174 -7.666 -14.594 1.00 94.44 108 PRO A O 1
ATOM 872 N N . GLU A 1 109 ? 4.884 -5.825 -14.531 1.00 93.69 109 GLU A N 1
ATOM 873 C CA . GLU A 1 109 ? 5.003 -5.604 -13.085 1.00 93.69 109 GLU A CA 1
ATOM 874 C C . GLU A 1 109 ? 3.629 -5.627 -12.418 1.00 93.69 109 GLU A C 1
ATOM 876 O O . GLU A 1 109 ? 2.673 -5.003 -12.878 1.00 93.69 109 GLU A O 1
ATOM 881 N N . ALA A 1 110 ? 3.530 -6.351 -11.302 1.00 93.31 110 ALA A N 1
ATOM 882 C CA . ALA A 1 110 ? 2.300 -6.437 -10.529 1.00 93.31 110 ALA A CA 1
ATOM 883 C C . ALA A 1 110 ? 2.254 -5.349 -9.449 1.00 93.31 110 ALA A C 1
ATOM 885 O O . ALA A 1 110 ? 2.982 -5.406 -8.454 1.00 93.31 110 ALA A O 1
ATOM 886 N N . HIS A 1 111 ? 1.300 -4.429 -9.550 1.00 95.00 111 HIS A N 1
ATOM 887 C CA . HIS A 1 111 ? 1.097 -3.352 -8.585 1.00 95.00 111 HIS A CA 1
ATOM 888 C C . HIS A 1 111 ? -0.208 -3.508 -7.811 1.00 95.00 111 HIS A C 1
ATOM 890 O O . HIS A 1 111 ? -1.156 -4.131 -8.277 1.00 95.00 111 HIS A O 1
ATOM 896 N N . THR A 1 112 ? -0.261 -2.982 -6.590 1.00 95.75 112 THR A N 1
ATOM 897 C CA . THR A 1 112 ? -1.479 -3.010 -5.770 1.00 95.75 112 THR A CA 1
ATOM 898 C C . THR A 1 112 ? -1.824 -1.598 -5.338 1.00 95.75 112 THR A C 1
ATOM 900 O O . THR A 1 112 ? -0.946 -0.902 -4.840 1.00 95.75 112 THR A O 1
ATOM 903 N N . TYR A 1 113 ? -3.088 -1.219 -5.499 1.00 96.81 113 TYR A N 1
ATOM 904 C CA . TYR A 1 113 ? -3.622 0.116 -5.220 1.00 96.81 113 TYR A CA 1
ATOM 905 C C . TYR A 1 113 ? -5.079 0.019 -4.746 1.00 96.81 113 TYR A C 1
ATOM 907 O O . TYR A 1 113 ? -5.669 -1.069 -4.711 1.00 96.81 113 TYR A O 1
ATOM 915 N N . LEU A 1 114 ? -5.659 1.150 -4.344 1.00 97.12 114 LEU A N 1
ATOM 916 C CA . LEU A 1 114 ? -7.071 1.242 -3.978 1.00 97.12 114 LEU A CA 1
ATOM 917 C C . LEU A 1 114 ? -7.876 1.929 -5.080 1.00 97.12 114 LEU A C 1
ATOM 919 O O . LEU A 1 114 ? -7.388 2.853 -5.725 1.00 97.12 114 LEU A O 1
ATOM 923 N N . LYS A 1 115 ? -9.130 1.514 -5.257 1.00 96.12 115 LYS A N 1
ATOM 924 C CA . LYS A 1 115 ? -10.127 2.274 -6.017 1.00 96.12 115 LYS A CA 1
ATOM 925 C C . LYS A 1 115 ? -11.258 2.709 -5.107 1.00 96.12 115 LYS A C 1
ATOM 927 O O . LYS A 1 115 ? -11.757 1.903 -4.327 1.00 96.12 115 LYS A O 1
ATOM 932 N N . TYR A 1 116 ? -11.688 3.951 -5.229 1.00 95.00 116 TYR A N 1
ATOM 933 C CA . TYR A 1 116 ? -12.892 4.450 -4.579 1.00 95.00 116 TYR A CA 1
ATOM 934 C C . TYR A 1 116 ? -13.699 5.199 -5.629 1.00 95.00 116 TYR A C 1
ATOM 936 O O . TYR A 1 116 ? -13.186 6.113 -6.270 1.00 95.00 116 TYR A O 1
ATOM 944 N N . GLN A 1 117 ? -14.943 4.766 -5.844 1.00 90.06 117 GLN A N 1
ATOM 945 C CA . GLN A 1 117 ? -15.755 5.219 -6.977 1.00 90.06 117 GLN A CA 1
ATOM 946 C C . GLN A 1 117 ? -15.000 5.011 -8.308 1.00 90.06 117 GLN A C 1
ATOM 948 O O . GLN A 1 117 ? -14.625 3.878 -8.612 1.00 90.06 117 GLN A O 1
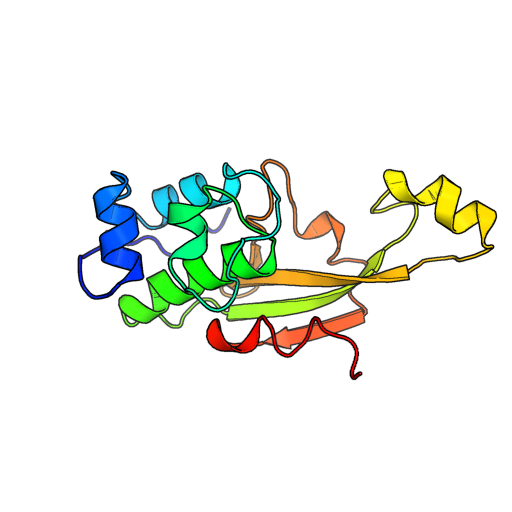ATOM 953 N N . ASN A 1 118 ? -14.758 6.078 -9.077 1.00 87.06 118 ASN A N 1
ATOM 954 C CA . ASN A 1 118 ? -14.038 6.035 -10.354 1.00 87.06 118 ASN A CA 1
ATOM 955 C C . ASN A 1 118 ? -12.573 6.491 -10.242 1.00 87.06 118 ASN A C 1
ATOM 957 O O . ASN A 1 118 ? -11.897 6.612 -11.261 1.00 87.06 118 ASN A O 1
ATOM 961 N N . GLU A 1 119 ? -12.073 6.726 -9.027 1.00 92.44 119 GLU A N 1
ATOM 962 C CA . GLU A 1 119 ? -10.713 7.207 -8.793 1.00 92.44 119 GLU A CA 1
ATOM 963 C C . GLU A 1 119 ? -9.804 6.112 -8.222 1.00 92.44 119 GLU A C 1
ATOM 965 O O . GLU A 1 119 ? -10.234 5.224 -7.476 1.00 92.44 119 GLU A O 1
ATOM 970 N N . CYS A 1 120 ? -8.523 6.183 -8.589 1.00 94.38 120 CYS A N 1
ATOM 971 C CA . CYS A 1 120 ? -7.469 5.300 -8.098 1.00 94.38 120 CYS A CA 1
ATOM 972 C C . CYS A 1 120 ? -6.605 6.049 -7.080 1.00 94.38 120 CYS A C 1
ATOM 974 O O . CYS A 1 120 ? -6.302 7.223 -7.263 1.00 94.38 120 CYS A O 1
ATOM 976 N N . PHE A 1 121 ? -6.168 5.355 -6.034 1.00 95.00 121 PHE A N 1
ATOM 977 C CA . PHE A 1 121 ? -5.352 5.914 -4.961 1.00 95.00 121 PHE A CA 1
ATOM 978 C C . PHE A 1 121 ? -4.155 5.003 -4.698 1.00 95.00 121 PHE A C 1
ATOM 980 O O . PHE A 1 121 ? -4.327 3.802 -4.464 1.00 95.00 121 PHE A O 1
ATOM 987 N N . ASP A 1 122 ? -2.954 5.586 -4.717 1.00 95.50 122 ASP A N 1
ATOM 988 C CA . ASP A 1 122 ? -1.697 4.888 -4.456 1.00 95.50 122 ASP A CA 1
ATOM 989 C C . ASP A 1 122 ? -0.965 5.494 -3.246 1.00 95.50 122 ASP A C 1
ATOM 991 O O . ASP A 1 122 ? -0.484 6.623 -3.268 1.00 95.50 122 ASP A O 1
ATOM 995 N N . PHE A 1 123 ? -0.869 4.706 -2.180 1.00 95.69 123 PHE A N 1
ATOM 996 C CA . PHE A 1 123 ? -0.211 5.006 -0.910 1.00 95.69 123 PHE A CA 1
ATOM 997 C C . PHE A 1 123 ? 1.127 4.261 -0.766 1.00 95.69 123 PHE A C 1
ATOM 999 O O . PHE A 1 123 ? 1.589 3.989 0.346 1.00 95.69 123 PHE A O 1
ATOM 1006 N N . THR A 1 124 ? 1.760 3.882 -1.881 1.00 94.31 124 THR A N 1
ATOM 1007 C CA . THR A 1 124 ? 3.020 3.129 -1.877 1.00 94.31 124 THR A CA 1
ATOM 1008 C C . THR A 1 124 ? 4.174 3.921 -1.261 1.00 94.31 124 THR A C 1
ATOM 1010 O O . THR A 1 124 ? 4.873 3.397 -0.388 1.00 94.31 124 THR A O 1
ATOM 1013 N N . LYS A 1 125 ? 4.372 5.172 -1.682 1.00 93.12 125 LYS A N 1
ATOM 1014 C CA . LYS A 1 125 ? 5.353 6.124 -1.135 1.00 93.12 125 LYS A CA 1
ATOM 1015 C C . LYS A 1 125 ? 4.881 7.555 -1.393 1.00 93.12 125 LYS A C 1
ATOM 1017 O O . LYS A 1 125 ? 4.003 7.777 -2.223 1.00 93.12 125 LYS A O 1
ATOM 1022 N N . ALA A 1 126 ? 5.480 8.533 -0.718 1.00 89.31 126 ALA A N 1
ATOM 1023 C CA . ALA A 1 126 ? 5.232 9.937 -1.030 1.00 89.31 126 ALA A CA 1
ATOM 1024 C C . ALA A 1 126 ? 5.546 10.220 -2.513 1.00 89.31 126 ALA A C 1
ATOM 1026 O O . ALA A 1 126 ? 6.598 9.820 -3.015 1.00 89.31 126 ALA A O 1
ATOM 1027 N N . GLY A 1 127 ? 4.615 10.880 -3.202 1.00 86.00 127 GLY A N 1
ATOM 1028 C CA . GLY A 1 127 ? 4.716 11.172 -4.633 1.00 86.00 127 GLY A CA 1
ATOM 1029 C C . GLY A 1 127 ? 4.325 10.024 -5.568 1.00 86.00 127 GLY A C 1
ATOM 1030 O O . GLY A 1 127 ? 4.371 10.229 -6.774 1.00 86.00 127 GLY A O 1
ATOM 1031 N N . SER A 1 128 ? 3.934 8.850 -5.053 1.00 87.31 128 SER A N 1
ATOM 1032 C CA . SER A 1 128 ? 3.283 7.822 -5.875 1.00 87.31 128 SER A CA 1
ATOM 1033 C C . SER A 1 128 ? 1.998 8.361 -6.492 1.00 87.31 128 SER A C 1
ATOM 1035 O O . SER A 1 128 ? 1.198 8.992 -5.799 1.00 87.31 128 SER A O 1
ATOM 1037 N N . SER A 1 129 ? 1.788 8.065 -7.771 1.00 88.56 129 SER A N 1
ATOM 1038 C CA . SER A 1 129 ? 0.583 8.451 -8.493 1.00 88.56 129 SER A CA 1
ATOM 1039 C C . SER A 1 129 ? 0.047 7.280 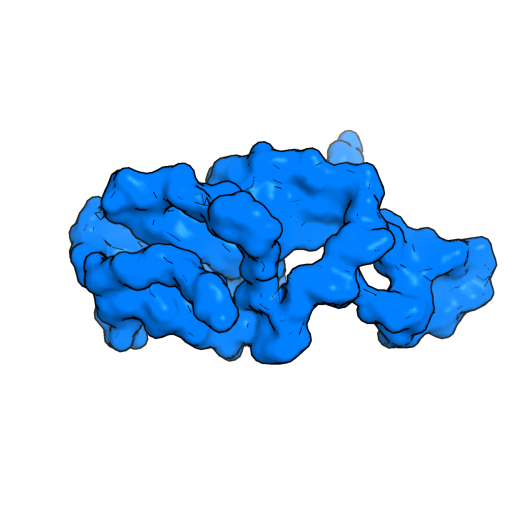-9.315 1.00 88.56 129 SER A C 1
ATOM 1041 O O . SER A 1 129 ? 0.825 6.565 -9.944 1.00 88.56 129 SER A O 1
ATOM 1043 N N . PRO A 1 130 ? -1.282 7.100 -9.411 1.00 88.69 130 PRO A N 1
ATOM 1044 C CA . PRO A 1 130 ? -1.864 6.167 -10.369 1.00 88.69 130 PRO A CA 1
ATOM 1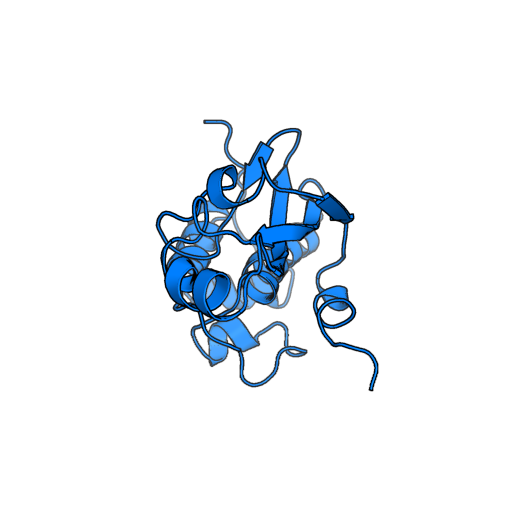045 C C . PRO A 1 130 ? -1.397 6.400 -11.811 1.00 88.69 130 PRO A C 1
ATOM 1047 O O . PRO A 1 130 ? -1.267 5.449 -12.573 1.00 88.69 130 PRO A O 1
ATOM 1050 N N . THR A 1 131 ? -1.088 7.644 -12.189 1.00 88.25 131 THR A N 1
ATOM 1051 C CA . THR A 1 131 ? -0.564 7.976 -13.528 1.00 88.25 131 THR A CA 1
ATOM 1052 C C . THR A 1 131 ? 0.748 7.265 -13.855 1.00 88.25 131 THR A C 1
ATOM 1054 O O . THR A 1 131 ? 1.076 7.112 -15.025 1.00 88.25 131 THR A O 1
ATOM 1057 N N . ASP A 1 132 ? 1.484 6.797 -12.843 1.00 86.50 132 ASP A N 1
ATOM 1058 C CA . ASP A 1 132 ? 2.750 6.086 -13.026 1.00 86.50 132 ASP A CA 1
ATOM 1059 C C . ASP A 1 132 ? 2.552 4.715 -13.695 1.00 86.50 132 ASP A C 1
ATOM 1061 O O . ASP A 1 132 ? 3.491 4.161 -14.255 1.00 86.50 132 ASP A O 1
ATOM 1065 N N . PHE A 1 133 ? 1.345 4.144 -13.649 1.00 91.12 133 PHE A N 1
ATOM 1066 C CA . PHE A 1 133 ? 1.082 2.803 -14.182 1.00 91.12 133 PHE A CA 1
ATOM 1067 C C . PHE A 1 133 ? -0.250 2.662 -14.927 1.00 91.12 133 PHE A C 1
ATOM 1069 O O . PHE A 1 133 ? -0.386 1.746 -15.734 1.00 91.12 133 PHE A O 1
ATOM 1076 N N . MET A 1 134 ? -1.236 3.529 -14.676 1.00 92.12 134 MET A N 1
ATOM 1077 C CA . MET A 1 134 ? -2.601 3.366 -15.195 1.00 92.12 134 MET A CA 1
ATOM 1078 C C . MET A 1 134 ? -2.678 3.404 -16.726 1.00 92.12 134 MET A C 1
ATOM 1080 O O . MET A 1 134 ? -3.411 2.602 -17.298 1.00 92.12 134 MET A O 1
ATOM 1084 N N . ASP A 1 135 ? -1.891 4.258 -17.386 1.00 93.44 135 ASP A N 1
ATOM 1085 C CA . ASP A 1 135 ? -1.864 4.350 -18.858 1.00 93.44 135 ASP A CA 1
ATOM 1086 C C . ASP A 1 135 ? -1.237 3.109 -19.523 1.00 93.44 135 ASP A C 1
ATOM 1088 O O . ASP A 1 135 ? -1.421 2.878 -20.714 1.00 93.44 135 ASP A O 1
ATOM 1092 N N . TYR A 1 136 ? -0.525 2.293 -18.740 1.00 94.31 136 TYR A N 1
ATOM 1093 C CA . TYR A 1 136 ? 0.176 1.080 -19.171 1.00 94.31 136 TYR A CA 1
ATOM 1094 C C . TYR A 1 136 ? -0.460 -0.193 -18.588 1.00 94.31 136 TYR A C 1
ATOM 1096 O O . TYR A 1 136 ? 0.143 -1.268 -18.612 1.00 94.31 136 TYR A O 1
ATOM 1104 N N . LEU A 1 137 ? -1.653 -0.079 -17.994 1.00 95.81 137 LEU A N 1
ATOM 1105 C CA . LEU A 1 137 ? -2.327 -1.175 -17.310 1.00 95.81 137 LEU A CA 1
ATOM 1106 C C . LEU A 1 137 ? -2.873 -2.188 -18.323 1.00 95.81 137 LEU A C 1
ATOM 1108 O O . LEU A 1 137 ? -3.742 -1.876 -19.133 1.00 95.81 137 LEU A O 1
ATOM 1112 N N . MET A 1 138 ? -2.409 -3.432 -18.229 1.00 94.50 138 MET A N 1
ATOM 1113 C CA . MET A 1 138 ? -2.827 -4.519 -19.118 1.00 94.50 138 MET A CA 1
ATOM 1114 C C . MET A 1 138 ? -4.092 -5.206 -18.604 1.00 94.50 138 MET A C 1
ATOM 1116 O O . MET A 1 138 ? -5.019 -5.502 -19.355 1.00 94.50 138 MET A O 1
ATOM 1120 N N . PHE A 1 139 ? -4.116 -5.504 -17.305 1.00 92.69 139 PHE A N 1
ATOM 1121 C CA . PHE A 1 139 ? -5.261 -6.108 -16.639 1.00 92.69 139 PHE A CA 1
ATOM 1122 C C . PHE A 1 139 ? -5.248 -5.798 -15.149 1.00 92.69 139 PHE A C 1
ATOM 1124 O O . PHE A 1 139 ? -4.201 -5.582 -14.540 1.00 92.69 139 PHE A O 1
ATOM 1131 N N . GLU A 1 140 ? -6.428 -5.844 -14.543 1.00 95.31 140 GLU A N 1
ATOM 1132 C CA . GLU A 1 140 ? -6.596 -5.681 -13.108 1.00 95.31 140 GLU A CA 1
ATOM 1133 C C . GLU A 1 140 ? -7.633 -6.647 -12.547 1.00 95.31 140 GLU A C 1
ATOM 1135 O O . GLU A 1 140 ? -8.507 -7.159 -13.249 1.00 95.31 140 GLU A O 1
ATOM 1140 N N . LYS A 1 141 ? -7.522 -6.904 -11.247 1.00 95.25 141 LYS A N 1
ATOM 1141 C CA . LYS A 1 141 ? -8.438 -7.755 -10.507 1.00 95.25 141 LYS A CA 1
ATOM 1142 C C . LYS A 1 141 ? -8.641 -7.215 -9.101 1.00 95.25 141 LYS A C 1
ATOM 1144 O O . LYS A 1 141 ? -7.682 -6.926 -8.387 1.00 95.25 141 LYS A O 1
ATOM 1149 N N . GLU A 1 142 ? -9.895 -7.150 -8.677 1.00 96.31 142 GLU A N 1
ATOM 1150 C CA . GLU A 1 142 ? -10.229 -6.905 -7.278 1.00 96.31 142 GLU A CA 1
ATOM 1151 C C . GLU A 1 142 ? -9.839 -8.113 -6.411 1.00 96.31 142 GLU A C 1
ATOM 1153 O O . GLU A 1 142 ? -10.097 -9.272 -6.754 1.00 96.31 142 GLU A O 1
ATOM 1158 N N . ILE A 1 143 ? -9.195 -7.839 -5.281 1.00 95.44 143 ILE A N 1
ATOM 1159 C CA . ILE A 1 143 ? -8.728 -8.834 -4.320 1.00 95.44 143 ILE A CA 1
ATOM 1160 C C . ILE A 1 143 ? -9.096 -8.417 -2.896 1.00 95.44 143 ILE A C 1
ATOM 1162 O O . ILE A 1 143 ? -9.243 -7.244 -2.577 1.00 95.44 143 ILE A O 1
ATOM 1166 N N . LEU A 1 144 ? -9.198 -9.392 -2.000 1.00 94.88 144 LEU A N 1
ATOM 1167 C CA . LEU A 1 144 ? -9.334 -9.160 -0.564 1.00 94.88 144 LEU A CA 1
ATOM 1168 C C . LEU A 1 144 ? -7.954 -9.024 0.099 1.00 94.88 144 LEU A C 1
ATOM 1170 O O . LEU A 1 144 ? -6.991 -9.617 -0.398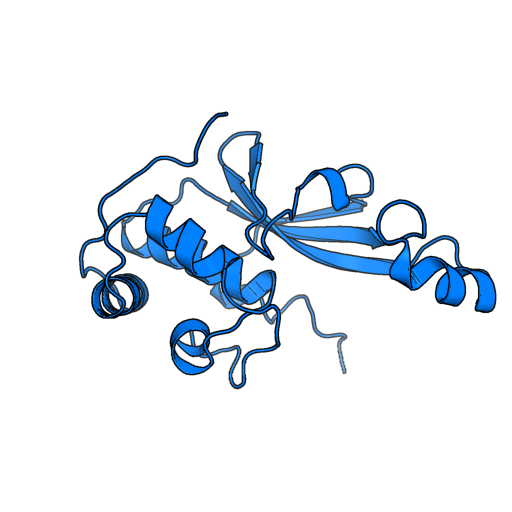 1.00 94.88 144 LEU A O 1
ATOM 1174 N N . PRO A 1 145 ? -7.843 -8.361 1.269 1.00 92.69 145 PRO A N 1
ATOM 1175 C CA . PRO A 1 145 ? -6.586 -8.265 2.019 1.00 92.69 145 PRO A CA 1
ATOM 1176 C C . PRO A 1 145 ? -5.886 -9.619 2.211 1.00 92.69 145 PRO A C 1
ATOM 1178 O O . PRO A 1 145 ? -4.701 -9.762 1.930 1.00 92.69 145 PRO A O 1
ATOM 1181 N N . LYS A 1 146 ? -6.645 -10.669 2.548 1.00 90.25 146 LYS A N 1
ATOM 1182 C CA . LYS A 1 146 ? -6.144 -12.050 2.706 1.00 90.25 146 LYS A CA 1
ATOM 1183 C C . LYS A 1 146 ? -5.629 -12.721 1.420 1.00 90.25 146 LYS A C 1
ATOM 1185 O O . LYS A 1 146 ? -5.197 -13.870 1.451 1.00 90.25 146 LYS A O 1
ATOM 1190 N N . GLN A 1 147 ? -5.767 -12.079 0.261 1.00 88.44 147 GLN A N 1
ATOM 1191 C CA . GLN A 1 147 ? -5.383 -12.633 -1.039 1.00 88.44 147 GLN A CA 1
ATOM 1192 C C . GLN A 1 147 ? -4.111 -12.001 -1.616 1.00 88.44 147 GLN A C 1
ATOM 1194 O O . GLN A 1 147 ? -3.628 -12.496 -2.634 1.00 88.44 147 GLN A O 1
ATOM 1199 N N . ILE A 1 148 ? -3.530 -10.977 -0.978 1.00 86.38 148 ILE A N 1
ATOM 1200 C CA . ILE A 1 148 ? -2.353 -10.267 -1.512 1.00 86.38 148 ILE A CA 1
ATOM 1201 C C . ILE A 1 148 ? -1.154 -11.178 -1.806 1.00 86.38 148 ILE A C 1
ATOM 1203 O O . ILE A 1 148 ? -0.408 -10.934 -2.750 1.00 86.38 148 ILE A O 1
ATOM 1207 N N . ASN A 1 149 ? -1.002 -12.270 -1.054 1.00 78.38 149 ASN A N 1
ATOM 1208 C CA . ASN A 1 149 ? 0.110 -13.208 -1.215 1.00 78.38 149 ASN A CA 1
ATOM 1209 C C . ASN A 1 149 ? -0.158 -14.316 -2.241 1.00 78.38 149 ASN A C 1
ATOM 1211 O O . ASN A 1 149 ? 0.771 -15.033 -2.604 1.00 78.38 149 ASN A O 1
ATOM 1215 N N . LYS A 1 150 ? -1.397 -14.455 -2.731 1.00 74.38 150 LYS A N 1
ATOM 1216 C CA . LYS A 1 150 ? -1.785 -15.525 -3.667 1.00 74.38 150 LYS A CA 1
ATOM 1217 C C . LYS A 1 150 ? -1.431 -15.224 -5.121 1.00 74.38 150 LYS A C 1
ATOM 1219 O O . LYS A 1 150 ? -1.325 -16.151 -5.911 1.00 74.38 150 LYS A O 1
ATOM 1224 N N . TYR A 1 151 ? -1.268 -13.949 -5.467 1.00 62.25 151 TYR A N 1
ATOM 1225 C CA . TYR A 1 151 ? -1.158 -13.506 -6.861 1.00 62.25 151 TYR A CA 1
ATOM 1226 C C . TYR A 1 151 ? 0.227 -12.959 -7.243 1.00 62.25 151 TYR A C 1
ATOM 1228 O O . TYR A 1 151 ? 0.446 -12.642 -8.404 1.00 62.25 151 TYR A O 1
ATOM 1236 N N . LYS A 1 152 ? 1.169 -12.865 -6.292 1.00 58.16 152 LYS A N 1
ATOM 1237 C CA . LYS A 1 152 ? 2.532 -12.333 -6.514 1.00 58.16 152 LYS A CA 1
ATOM 1238 C C . LYS A 1 152 ? 3.650 -13.371 -6.353 1.00 58.16 152 LYS A C 1
ATOM 1240 O O . LYS A 1 152 ? 4.807 -13.012 -6.150 1.00 58.16 152 LYS A O 1
ATOM 1245 N N . VAL A 1 153 ? 3.319 -14.659 -6.399 1.00 50.03 153 VAL A N 1
ATOM 1246 C CA . VAL A 1 153 ? 4.308 -15.744 -6.346 1.00 50.03 153 VAL A CA 1
ATOM 1247 C C . VAL A 1 153 ? 4.167 -16.552 -7.635 1.00 50.03 153 VAL A C 1
ATOM 1249 O O . VAL A 1 153 ? 3.062 -17.029 -7.897 1.00 50.03 153 VAL A O 1
ATOM 1252 N N . PRO A 1 154 ? 5.230 -16.704 -8.446 1.00 37.50 154 PRO A N 1
ATOM 1253 C CA . PRO A 1 154 ? 5.220 -17.677 -9.532 1.00 37.50 154 PRO A CA 1
ATOM 1254 C C . PRO A 1 154 ? 4.911 -19.063 -8.946 1.00 37.50 154 PRO A C 1
ATOM 1256 O O . PRO A 1 154 ? 5.426 -19.371 -7.864 1.00 37.50 154 PRO A O 1
ATOM 1259 N N . PRO A 1 155 ? 4.081 -19.900 -9.593 1.00 38.47 155 PRO A N 1
ATOM 1260 C CA . PRO A 1 155 ? 3.979 -21.296 -9.188 1.00 38.47 155 PRO A CA 1
ATOM 1261 C C . PRO A 1 155 ? 5.388 -21.910 -9.164 1.00 38.47 155 PRO A C 1
ATOM 1263 O O . PRO A 1 155 ? 6.199 -21.634 -10.049 1.00 38.47 155 PRO A O 1
ATOM 1266 N N . LYS A 1 156 ? 5.685 -22.657 -8.095 1.00 36.03 156 LYS A N 1
ATOM 1267 C CA . LYS A 1 156 ? 6.908 -23.461 -7.996 1.00 36.03 156 LYS A CA 1
ATOM 1268 C C . LYS A 1 156 ? 6.891 -24.588 -9.017 1.00 36.03 156 LYS A C 1
ATOM 1270 O O . LYS A 1 156 ? 5.786 -25.127 -9.249 1.00 36.03 156 LYS A O 1
#

Secondary structure (DSSP, 8-state):
-PPPPP-B--S-SHHHHHHHHTT--BHHHHHHHHHHS-B---S-SS-TTHHHHHT-B-HHHHHHHHHHHHHHTT---EEEEEEEEEEETTT-GGGHHHHHHTT-SEEEEEEEEEEETTEEE--SSTT--GGGTGGGEEEEEEE-GGGTTTSSS---

Radius of gyration: 16.15 Å; chains: 1; bounding box: 39×40×46 Å

Foldseek 3Di:
DDDDDKDFQDPQDDLSVLCVVVVHTMLVSLLVQLQAFAADPFPDLQPLCSCVVVSHYAQLSSQLSSCVSCVSVVRNQKFKKKWKFFAACVLPVVCPVVCVVVVHRGDIDIGIWMDGDNDTGGSRYPPDDCVSGVVGTPDMDTDHSNCSVVPPDDDD

Organism: NCBI:txid2100533

pLDDT: mean 91.69, std 11.5, range [36.03, 98.38]

Sequence (156 aa):
MDTIKEFNINPVGVISKEFLNHGVHTFHEACLFVINLPYKRNTDKENPKAIFIDKCGTCSTKHALLKQLRMEHDMDDIKLVIGVFEMNGINTPQILDTLTKYELEFIPEAHTYLKYQNECFDFTKAGSSPTDFMDYLMFEKEILPKQINKYKVPPK